Protein AF-A0A101WV48-F1 (afdb_monomer)

Mean predicted aligned error: 6.52 Å

Solvent-accessible surface area (backbone atoms only — not comparable to full-atom values): 10770 Å² total; per-residue (Å²): 134,86,84,76,84,89,72,92,79,89,69,58,51,34,39,57,79,66,52,80,94,57,78,57,46,50,100,77,61,41,46,44,81,44,60,45,31,93,54,74,46,81,46,78,43,82,42,53,50,34,76,74,78,48,79,57,83,64,46,57,14,28,28,34,42,32,38,36,42,15,69,78,25,74,70,66,47,56,35,46,70,49,8,87,48,72,33,84,78,27,27,12,43,53,28,36,40,42,48,71,60,77,85,56,96,89,59,52,70,52,75,49,76,49,76,42,67,93,75,38,32,40,34,36,37,40,32,33,72,75,78,72,46,44,28,34,39,77,45,74,35,75,98,71,59,78,69,79,76,96,76,90,81,88,85,88,87,84,85,52,46,37,62,96,81,58,68,62,93,81,85,87,80,94,128

Radius of gyration: 16.1 Å; Cα contacts (8 Å, |Δi|>4): 344; chains: 1; bounding box: 42×35×41 Å

Secondary structure (DSSP, 8-state):
------------EEEGGG-TTS--S-SS-B--EEE--SS-EEEEEE-TTBTTTB--TT--SSEEEEEEE-SSSSS-EEESSSBTTTBTT--SEEEESB----PPTT--EEEEEEEETTTTEEEEEEEETTT--EEEEEEE-TTT-PPPPSS---------PBSTT----------

Foldseek 3Di:
DDDDPPDDDDFQWDWQVLPPPAFRQDPFDFTHTGTADPDKDKDKDFALCQPPVDYDFLAAARMWIWTWHHNPNRDIDTPPAPAPRPPHRHHGDGNDFHFGDDDDPPWDWDKDWDADLVQQKIKIKIAGPVPRGITMDIDRCPPNDHRDDDDDDDDDDDDGAHPDPRGDPDDDDDD

Structure (mmCIF, N/CA/C/O backbone):
data_AF-A0A101WV48-F1
#
_entry.id   AF-A0A101WV48-F1
#
loop_
_atom_site.group_PDB
_atom_site.id
_atom_site.type_symbol
_atom_site.label_atom_id
_atom_site.label_alt_id
_atom_site.label_comp_id
_atom_site.label_asym_id
_atom_site.label_entity_id
_atom_site.label_seq_id
_atom_site.pdbx_PDB_ins_code
_atom_site.Cartn_x
_atom_site.Cartn_y
_atom_site.Cartn_z
_atom_site.occupancy
_atom_site.B_iso_or_equiv
_atom_site.auth_seq_id
_atom_site.auth_comp_id
_atom_site.auth_asym_id
_atom_site.auth_atom_id
_atom_site.pdbx_PDB_model_num
ATOM 1 N N . MET A 1 1 ? -20.867 -15.908 -13.343 1.00 31.88 1 MET A N 1
ATOM 2 C CA . MET A 1 1 ? -19.673 -15.896 -14.210 1.00 31.88 1 MET A CA 1
ATOM 3 C C . MET A 1 1 ? -18.530 -16.411 -13.349 1.00 31.88 1 MET A C 1
ATOM 5 O O . MET A 1 1 ? -18.096 -15.697 -12.460 1.00 31.88 1 MET A O 1
ATOM 9 N N . GLU A 1 2 ? -18.171 -17.689 -13.480 1.00 27.12 2 GLU A N 1
ATOM 10 C CA . GLU A 1 2 ? -17.088 -18.296 -12.693 1.00 27.12 2 GLU A CA 1
ATOM 11 C C . GLU A 1 2 ? -15.737 -17.850 -13.259 1.00 27.12 2 GLU A C 1
ATOM 13 O O . GLU A 1 2 ? -15.398 -18.171 -14.399 1.00 27.12 2 GLU A O 1
ATOM 18 N N . HIS A 1 3 ? -14.955 -17.121 -12.464 1.00 34.88 3 HIS A N 1
ATOM 19 C CA . HIS A 1 3 ? -13.549 -16.881 -12.766 1.00 34.88 3 HIS A CA 1
ATOM 20 C C . HIS A 1 3 ? -12.752 -18.141 -12.411 1.00 34.88 3 HIS A C 1
ATOM 22 O O . HIS A 1 3 ? -12.407 -18.382 -11.258 1.00 34.88 3 HIS A O 1
ATOM 28 N N . LYS A 1 4 ? -12.470 -18.973 -13.415 1.00 34.75 4 LYS A N 1
ATOM 29 C CA . LYS A 1 4 ? -11.502 -20.066 -13.288 1.00 34.75 4 LYS A CA 1
ATOM 30 C C . LYS A 1 4 ? -10.087 -19.485 -13.352 1.00 34.75 4 LYS A C 1
ATOM 32 O O . LYS A 1 4 ? -9.665 -18.993 -14.397 1.00 34.75 4 LYS A O 1
ATOM 37 N N . PHE A 1 5 ? -9.351 -19.551 -12.245 1.00 44.59 5 PHE A N 1
ATOM 38 C CA . PHE A 1 5 ? -7.925 -19.226 -12.201 1.00 44.59 5 PHE A CA 1
ATOM 39 C C . PHE A 1 5 ? -7.126 -20.362 -12.860 1.00 44.59 5 PHE A C 1
ATOM 41 O O . PHE A 1 5 ? -6.839 -21.384 -12.244 1.00 44.59 5 PHE A O 1
ATOM 48 N N . TYR A 1 6 ? -6.800 -20.211 -14.143 1.00 40.97 6 TYR A N 1
ATOM 49 C CA . TYR A 1 6 ? -6.101 -21.218 -14.948 1.00 40.97 6 TYR A CA 1
ATOM 50 C C . TYR A 1 6 ? -4.572 -21.089 -14.892 1.00 40.97 6 TYR A C 1
ATOM 52 O O . TYR A 1 6 ? -3.947 -21.104 -15.942 1.00 40.97 6 TYR A O 1
ATOM 60 N N . SER A 1 7 ? -3.926 -20.940 -13.731 1.00 51.31 7 SER A N 1
ATOM 61 C CA . SER A 1 7 ? -2.463 -21.140 -13.619 1.00 51.31 7 SER A CA 1
ATOM 62 C C . SER A 1 7 ? -1.997 -21.181 -12.161 1.00 51.31 7 SER A C 1
ATOM 64 O O . SER A 1 7 ? -2.307 -20.270 -11.399 1.00 51.31 7 SER A O 1
ATOM 66 N N . ASN A 1 8 ? -1.184 -22.174 -11.792 1.00 52.91 8 ASN A N 1
ATOM 67 C CA . ASN A 1 8 ? -0.392 -22.142 -10.562 1.00 52.91 8 ASN A CA 1
ATOM 68 C C . ASN A 1 8 ? 1.007 -21.608 -10.924 1.00 52.91 8 ASN A C 1
ATOM 70 O O . ASN A 1 8 ? 1.789 -22.322 -11.550 1.00 52.91 8 ASN A O 1
ATOM 74 N N . TYR A 1 9 ? 1.290 -20.337 -10.625 1.00 59.62 9 TYR A N 1
ATOM 75 C CA . TYR A 1 9 ? 2.597 -19.722 -10.875 1.00 59.62 9 TYR A CA 1
ATOM 76 C C . TYR A 1 9 ? 3.402 -19.686 -9.577 1.00 59.62 9 TYR A C 1
ATOM 78 O O . TYR A 1 9 ? 3.045 -18.981 -8.637 1.00 59.62 9 TYR A O 1
ATOM 86 N N . THR A 1 10 ? 4.524 -20.405 -9.530 1.00 71.19 10 THR A N 1
ATOM 87 C CA . THR A 1 10 ? 5.522 -20.206 -8.475 1.00 71.19 10 THR A CA 1
ATOM 88 C C . THR A 1 10 ? 6.410 -19.029 -8.862 1.00 71.19 10 THR A C 1
ATOM 90 O O . THR A 1 10 ? 7.145 -19.094 -9.846 1.00 71.19 10 THR A O 1
ATOM 93 N N . ILE A 1 11 ? 6.350 -17.949 -8.086 1.00 81.38 11 ILE A N 1
ATOM 94 C CA . ILE A 1 11 ? 7.232 -16.791 -8.241 1.00 81.38 11 ILE A CA 1
ATOM 95 C C . ILE A 1 11 ? 8.228 -16.820 -7.086 1.00 81.38 11 ILE A C 1
ATOM 97 O O . ILE A 1 11 ? 7.834 -16.844 -5.922 1.00 81.38 11 ILE A O 1
ATOM 101 N N . ASN A 1 12 ? 9.523 -16.822 -7.405 1.00 87.06 12 ASN A N 1
ATOM 102 C CA . ASN A 1 12 ? 10.562 -16.662 -6.389 1.00 87.06 12 ASN A CA 1
ATOM 103 C C . ASN A 1 12 ? 10.343 -15.344 -5.651 1.00 87.06 12 ASN A C 1
ATOM 105 O O . ASN A 1 12 ? 10.121 -14.322 -6.293 1.00 87.06 12 ASN A O 1
ATOM 109 N N . TYR A 1 13 ? 10.458 -15.346 -4.333 1.00 87.81 13 TYR A N 1
ATOM 110 C CA . TYR A 1 13 ? 10.305 -14.149 -3.522 1.00 87.81 13 TYR A CA 1
ATOM 111 C C . TYR A 1 13 ? 11.377 -14.100 -2.440 1.00 87.81 13 TYR A C 1
ATOM 113 O O . TYR A 1 13 ? 11.994 -15.110 -2.100 1.00 87.81 13 TYR A O 1
ATOM 121 N N . ILE A 1 14 ? 11.559 -12.908 -1.890 1.00 89.38 14 ILE A N 1
ATOM 122 C CA . ILE A 1 14 ? 12.194 -12.702 -0.593 1.00 89.38 14 ILE A CA 1
ATOM 123 C C . ILE A 1 14 ? 11.164 -12.056 0.324 1.00 89.38 14 ILE A C 1
ATOM 125 O O . ILE A 1 14 ? 10.253 -11.392 -0.160 1.00 89.38 14 ILE A O 1
ATOM 129 N N . SER A 1 15 ? 11.274 -12.262 1.624 1.00 88.44 15 SER A N 1
ATOM 130 C CA . SER A 1 15 ? 10.443 -11.574 2.606 1.00 88.44 15 SER A CA 1
ATOM 131 C C . SER A 1 15 ? 11.240 -10.459 3.291 1.00 88.44 15 SER A C 1
ATOM 133 O O . SER A 1 15 ? 12.477 -10.483 3.257 1.00 88.44 15 SER A O 1
ATOM 135 N N . THR A 1 16 ? 10.580 -9.471 3.894 1.00 86.38 16 THR A N 1
ATOM 136 C CA . THR A 1 16 ? 11.288 -8.403 4.621 1.00 86.38 16 THR A CA 1
ATOM 137 C C . THR A 1 16 ? 12.103 -8.968 5.788 1.00 86.38 16 THR A C 1
ATOM 139 O O . THR A 1 16 ? 13.218 -8.508 6.015 1.00 86.38 16 THR A O 1
ATOM 142 N N . SER A 1 17 ? 11.678 -10.068 6.426 1.00 80.88 17 SER A N 1
ATOM 143 C CA . SER A 1 17 ? 12.489 -10.797 7.423 1.00 80.88 17 SER A CA 1
ATOM 144 C C . SER A 1 17 ? 13.802 -11.377 6.867 1.00 80.88 17 SER A C 1
ATOM 146 O O . SER A 1 17 ? 14.759 -11.615 7.607 1.00 80.88 17 SER A O 1
ATOM 148 N N . GLY A 1 18 ? 13.873 -11.595 5.551 1.00 76.75 18 GLY A N 1
ATOM 149 C CA . GLY A 1 18 ? 15.058 -12.066 4.838 1.00 76.75 18 GLY A CA 1
ATOM 150 C C . GLY A 1 18 ? 16.069 -10.970 4.483 1.00 76.75 18 GLY A C 1
ATOM 151 O O . GLY A 1 18 ? 17.149 -11.305 3.984 1.00 76.75 18 GLY A O 1
ATOM 152 N N . TRP A 1 19 ? 15.762 -9.689 4.728 1.00 78.25 19 TRP A N 1
ATOM 153 C CA . TRP A 1 19 ? 16.675 -8.558 4.517 1.00 78.25 19 TRP A CA 1
ATOM 154 C C . TRP A 1 19 ? 17.818 -8.585 5.542 1.00 78.25 19 TRP A C 1
ATOM 156 O O . TRP A 1 19 ? 17.815 -7.904 6.565 1.00 78.25 19 TRP A O 1
ATOM 166 N N . LYS A 1 20 ? 18.827 -9.424 5.300 1.00 54.34 20 LYS A N 1
ATOM 167 C CA . LYS A 1 20 ? 19.994 -9.535 6.183 1.00 54.34 20 LYS A CA 1
ATOM 168 C C . LYS A 1 20 ? 20.864 -8.275 6.101 1.00 54.34 20 LYS A C 1
ATOM 170 O O . LYS A 1 20 ? 21.447 -8.001 5.058 1.00 54.34 20 LYS A O 1
ATOM 175 N N . GLY A 1 21 ? 21.039 -7.585 7.232 1.00 54.38 21 GLY A N 1
ATOM 176 C CA . GLY A 1 21 ? 22.040 -6.520 7.397 1.00 54.38 21 GLY A CA 1
ATOM 177 C C . GLY A 1 21 ? 21.638 -5.135 6.876 1.00 54.38 21 GLY A C 1
ATOM 178 O O . GLY A 1 21 ? 22.498 -4.263 6.783 1.00 54.38 21 GLY A O 1
ATOM 179 N N . THR A 1 22 ? 20.361 -4.923 6.555 1.00 64.12 22 THR A N 1
ATOM 180 C CA . THR A 1 22 ? 19.794 -3.624 6.154 1.00 64.12 22 THR A CA 1
ATOM 181 C C . THR A 1 22 ? 18.631 -3.247 7.072 1.00 64.12 22 THR A C 1
ATOM 183 O O . THR A 1 22 ? 18.009 -4.125 7.665 1.00 64.12 22 THR A O 1
ATOM 186 N N . ASN A 1 23 ? 18.322 -1.953 7.188 1.00 67.94 23 ASN A N 1
ATOM 187 C CA . ASN A 1 23 ? 17.121 -1.504 7.898 1.00 67.94 23 ASN A CA 1
ATOM 188 C C . ASN A 1 23 ? 15.862 -1.922 7.119 1.00 67.94 23 ASN A C 1
ATOM 190 O O . ASN A 1 23 ? 15.867 -1.891 5.885 1.00 67.94 23 ASN A O 1
ATOM 194 N N . TYR A 1 24 ? 14.805 -2.303 7.840 1.00 80.25 24 TYR A N 1
ATOM 195 C CA . TYR A 1 24 ? 13.462 -2.494 7.284 1.00 80.25 24 TYR A CA 1
ATOM 196 C C . TYR A 1 24 ? 12.961 -1.194 6.634 1.00 80.25 24 TYR A C 1
ATOM 198 O O . TYR A 1 24 ? 13.368 -0.112 7.077 1.00 80.25 24 TYR A O 1
ATOM 206 N N . PRO A 1 25 ? 12.112 -1.262 5.589 1.00 89.06 25 PRO A N 1
ATOM 207 C CA . PRO A 1 25 ? 11.602 -0.051 4.961 1.00 89.06 25 PRO A CA 1
ATOM 208 C C . PRO A 1 25 ? 10.755 0.769 5.939 1.00 89.06 25 PRO A C 1
ATOM 210 O O . PRO A 1 25 ? 10.931 1.984 5.979 1.00 89.06 25 PRO A O 1
ATOM 213 N N . SER A 1 26 ? 9.961 0.114 6.794 1.00 91.62 26 SER A N 1
ATOM 214 C CA . SER A 1 26 ? 9.136 0.757 7.822 1.00 91.62 26 SER A CA 1
ATOM 215 C C . SER A 1 26 ? 9.548 0.352 9.251 1.00 91.62 26 SER A C 1
ATOM 217 O O . SER A 1 26 ? 9.970 -0.786 9.472 1.00 91.62 26 SER A O 1
ATOM 219 N N . PRO A 1 27 ? 9.392 1.228 10.269 1.00 89.62 27 PRO A N 1
ATOM 220 C CA . PRO A 1 27 ? 9.488 0.823 11.677 1.00 89.62 27 PRO A CA 1
ATOM 221 C C . PRO A 1 27 ? 8.297 -0.027 12.142 1.00 89.62 27 PRO A C 1
ATOM 223 O O . PRO A 1 27 ? 8.368 -0.659 13.195 1.00 89.62 27 PRO A O 1
ATOM 226 N N . VAL A 1 28 ? 7.198 -0.002 11.387 1.00 89.38 28 VAL A N 1
ATOM 227 C CA . VAL A 1 28 ? 5.974 -0.758 11.647 1.00 89.38 28 VAL A CA 1
ATOM 228 C C . VAL A 1 28 ? 5.600 -1.494 10.372 1.00 89.38 28 VAL A C 1
ATOM 230 O O . VAL A 1 28 ? 5.091 -0.907 9.410 1.00 89.38 28 VAL A O 1
ATOM 233 N N . GLU A 1 29 ? 5.909 -2.780 10.371 1.00 87.12 29 GLU A N 1
ATOM 234 C CA . GLU A 1 29 ? 5.533 -3.722 9.331 1.00 87.12 29 GLU A CA 1
ATOM 235 C C . GLU A 1 29 ? 5.530 -5.152 9.884 1.00 87.12 29 GLU A C 1
ATOM 237 O O . GLU A 1 29 ? 6.264 -5.497 10.817 1.00 87.12 29 GLU A O 1
ATOM 242 N N . GLY A 1 30 ? 4.722 -6.015 9.271 1.00 83.06 30 GLY A N 1
ATOM 243 C CA . GLY A 1 30 ? 4.906 -7.463 9.362 1.00 83.06 30 GLY A CA 1
ATOM 244 C C . GLY A 1 30 ? 5.976 -8.005 8.410 1.00 83.06 30 GLY A C 1
ATOM 245 O O . GLY A 1 30 ? 6.624 -7.264 7.676 1.00 83.06 30 GLY A O 1
ATOM 246 N N . ASP A 1 31 ? 6.122 -9.329 8.381 1.00 85.75 31 ASP A N 1
ATOM 247 C CA . ASP A 1 31 ? 6.940 -10.001 7.369 1.00 85.75 31 ASP A CA 1
ATOM 248 C C . ASP A 1 31 ? 6.238 -9.979 6.002 1.00 85.75 31 ASP A C 1
ATOM 250 O O . ASP A 1 31 ? 5.286 -10.729 5.762 1.00 85.75 31 ASP A O 1
ATOM 254 N N . VAL A 1 32 ? 6.672 -9.086 5.111 1.00 88.38 32 VAL A N 1
ATOM 255 C CA . VAL A 1 32 ? 6.028 -8.858 3.812 1.00 88.38 32 VAL A CA 1
ATOM 256 C C . VAL A 1 32 ? 6.767 -9.595 2.705 1.00 88.38 32 VAL A C 1
ATOM 258 O O . VAL A 1 32 ? 7.981 -9.479 2.550 1.00 88.38 32 VAL A O 1
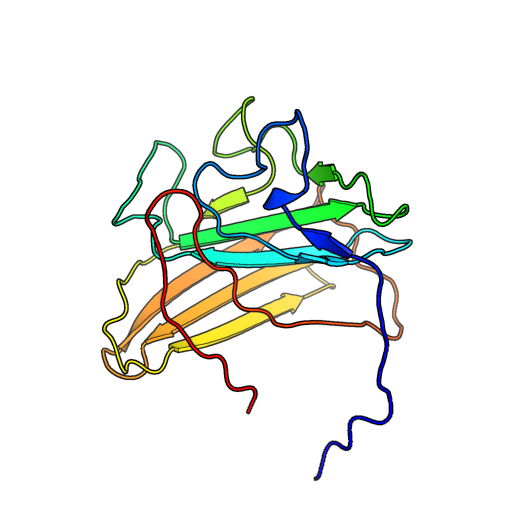ATOM 261 N N . ILE A 1 33 ? 6.018 -10.332 1.885 1.00 89.38 33 ILE A N 1
ATOM 262 C CA . ILE A 1 33 ? 6.543 -11.045 0.719 1.00 89.38 33 ILE A CA 1
ATOM 263 C C . ILE A 1 33 ? 6.773 -10.069 -0.441 1.00 89.38 33 ILE A C 1
ATOM 265 O O . ILE A 1 33 ? 5.867 -9.361 -0.873 1.00 89.38 33 ILE A O 1
ATOM 269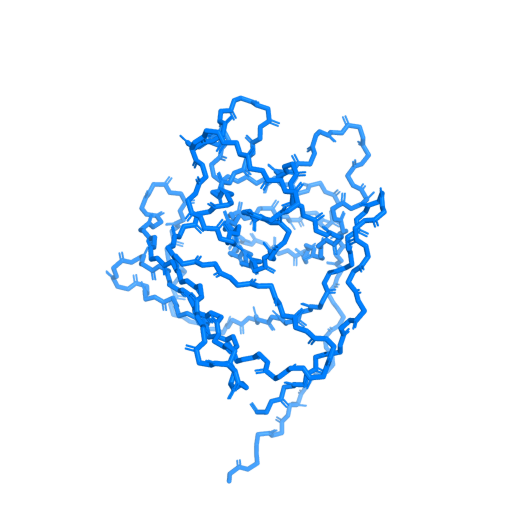 N N . LEU A 1 34 ? 7.982 -10.092 -1.000 1.00 91.12 34 LEU A N 1
ATOM 270 C CA . LEU A 1 34 ? 8.434 -9.275 -2.122 1.00 91.12 34 LEU A CA 1
ATOM 271 C C . LEU A 1 34 ? 8.792 -10.185 -3.315 1.00 91.12 34 LEU A C 1
ATOM 273 O O . LEU A 1 34 ? 9.900 -10.738 -3.369 1.00 91.12 34 LEU A O 1
ATOM 277 N N . PRO A 1 35 ? 7.875 -10.366 -4.284 1.00 91.38 35 PRO A N 1
ATOM 278 C CA . PRO A 1 35 ? 8.094 -11.241 -5.431 1.00 91.38 35 PRO A CA 1
ATOM 279 C C . PRO A 1 35 ? 9.229 -10.756 -6.336 1.00 91.38 35 PRO A C 1
ATOM 281 O O . PRO A 1 35 ? 9.482 -9.562 -6.483 1.00 91.38 35 PRO A O 1
ATOM 284 N N . ARG A 1 36 ? 9.901 -11.686 -7.011 1.00 92.00 36 ARG A N 1
ATOM 285 C CA . ARG A 1 36 ? 10.815 -11.366 -8.106 1.00 92.00 36 ARG A CA 1
ATOM 286 C C . ARG A 1 36 ? 10.016 -10.784 -9.270 1.00 92.00 36 ARG A C 1
ATOM 288 O O . ARG A 1 36 ? 9.098 -11.427 -9.771 1.00 92.00 36 ARG A O 1
ATOM 295 N N . SER A 1 37 ? 10.440 -9.625 -9.761 1.00 91.62 37 SER A N 1
ATOM 296 C CA . SER A 1 37 ? 9.852 -8.966 -10.929 1.00 91.62 37 SER A CA 1
ATOM 297 C C . SER A 1 37 ? 10.932 -8.264 -11.746 1.00 91.62 37 SER A C 1
ATOM 299 O O . SER A 1 37 ? 11.822 -7.631 -11.184 1.00 91.62 37 SER A O 1
ATOM 301 N N . SER A 1 38 ? 10.852 -8.346 -13.077 1.00 90.06 38 SER A N 1
ATOM 302 C CA . SER A 1 38 ? 11.730 -7.597 -13.990 1.00 90.06 38 SER A CA 1
ATOM 303 C C . SER A 1 38 ? 11.423 -6.097 -14.038 1.00 90.06 38 SER A C 1
ATOM 305 O O . SER A 1 38 ? 12.222 -5.331 -14.569 1.00 90.06 38 SER A O 1
ATOM 307 N N . SER A 1 39 ? 10.276 -5.685 -13.502 1.00 91.69 39 SER A N 1
ATOM 308 C CA . SER A 1 39 ? 9.806 -4.300 -13.460 1.00 91.69 39 SER A CA 1
ATOM 309 C C . SER A 1 39 ? 9.501 -3.888 -12.025 1.00 91.69 39 SER A C 1
ATOM 311 O O . SER A 1 39 ? 9.277 -4.742 -11.161 1.00 91.69 39 SER A O 1
ATOM 313 N N . THR A 1 40 ? 9.479 -2.583 -11.767 1.00 94.56 40 THR A N 1
ATOM 314 C CA . THR A 1 40 ? 9.041 -2.062 -10.472 1.00 94.56 40 THR A CA 1
ATOM 315 C C . THR A 1 40 ? 7.563 -2.361 -10.245 1.00 94.56 40 THR A C 1
ATOM 317 O O . THR A 1 40 ? 6.785 -2.456 -11.194 1.00 94.56 40 THR A O 1
ATOM 320 N N . TYR A 1 41 ? 7.175 -2.544 -8.987 1.00 95.50 41 TYR A N 1
ATOM 321 C CA . TYR A 1 41 ? 5.794 -2.831 -8.607 1.00 95.50 41 TYR A CA 1
ATOM 322 C C . TYR A 1 41 ? 5.436 -2.150 -7.288 1.00 95.50 41 TYR A C 1
ATOM 324 O O . TYR A 1 41 ? 6.309 -1.732 -6.529 1.00 95.50 41 TYR A O 1
ATOM 332 N N . ILE A 1 42 ? 4.137 -2.020 -7.036 1.00 97.12 42 ILE A N 1
ATOM 333 C CA . ILE A 1 42 ? 3.593 -1.386 -5.836 1.00 97.12 42 ILE A CA 1
ATOM 334 C C . ILE A 1 42 ? 3.285 -2.477 -4.808 1.00 97.12 42 ILE A C 1
ATOM 336 O O . ILE A 1 42 ? 2.641 -3.474 -5.137 1.00 97.12 42 ILE A O 1
ATOM 340 N N . VAL A 1 43 ? 3.702 -2.265 -3.564 1.00 96.62 43 VAL A N 1
ATOM 341 C CA . VAL A 1 43 ? 3.245 -3.019 -2.394 1.00 96.62 43 VAL A CA 1
ATOM 342 C C . VAL A 1 43 ? 2.442 -2.076 -1.511 1.00 96.62 43 VAL A C 1
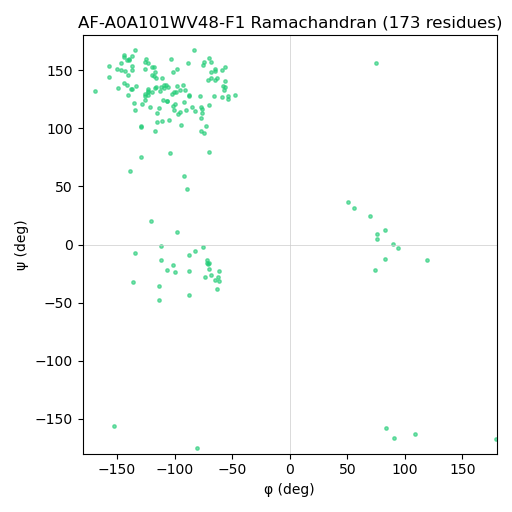ATOM 344 O O . VAL A 1 43 ? 2.870 -0.955 -1.241 1.00 96.62 43 VAL A O 1
ATOM 347 N N . VAL A 1 44 ? 1.266 -2.531 -1.089 1.00 97.12 44 VAL A N 1
ATOM 348 C CA . VAL A 1 44 ? 0.385 -1.804 -0.174 1.00 97.12 44 VAL A CA 1
ATOM 349 C C . VAL A 1 44 ? 0.130 -2.691 1.027 1.00 97.12 44 VAL A C 1
ATOM 351 O O . VAL A 1 44 ? -0.269 -3.844 0.869 1.00 97.12 44 VAL A O 1
ATOM 354 N N . GLN A 1 45 ? 0.341 -2.143 2.214 1.00 95.31 45 GLN A N 1
ATOM 355 C CA . GLN A 1 45 ? 0.075 -2.815 3.474 1.00 95.31 45 GLN A CA 1
ATOM 356 C C . GLN A 1 45 ? -0.833 -1.925 4.314 1.00 95.31 45 GLN A C 1
ATOM 358 O O . GLN A 1 45 ? -0.550 -0.746 4.510 1.00 95.31 45 GLN A O 1
ATOM 363 N N . TRP A 1 46 ? -1.917 -2.504 4.816 1.00 95.31 46 TRP A N 1
ATOM 364 C CA . TRP A 1 46 ? -2.627 -1.945 5.956 1.00 95.31 46 TRP A CA 1
ATOM 365 C C . TRP A 1 46 ? -2.055 -2.583 7.218 1.00 95.31 46 TRP A C 1
ATOM 367 O O . TRP A 1 46 ? -2.053 -3.809 7.334 1.00 95.31 46 TRP A O 1
ATOM 377 N N . ASP A 1 47 ? -1.554 -1.760 8.131 1.00 93.12 47 ASP A N 1
ATOM 378 C CA . ASP A 1 47 ? -1.003 -2.191 9.410 1.00 93.12 47 ASP A CA 1
ATOM 379 C C . ASP A 1 47 ? -1.640 -1.362 10.539 1.00 93.12 47 ASP A C 1
ATOM 381 O O . ASP A 1 47 ? -1.266 -0.205 10.747 1.00 93.12 47 ASP A O 1
ATOM 385 N N . PRO A 1 48 ? -2.625 -1.910 11.274 1.00 92.19 48 PRO A N 1
ATOM 386 C CA . PRO A 1 48 ? -3.315 -1.189 12.331 1.00 92.19 48 PRO A CA 1
ATOM 387 C C . PRO A 1 48 ? -2.483 -1.035 13.602 1.00 92.19 48 PRO A C 1
ATOM 389 O O . PRO A 1 48 ? -2.960 -0.418 14.552 1.00 92.19 48 PRO A O 1
ATOM 392 N N . TYR A 1 49 ? -1.262 -1.580 13.657 1.00 90.94 49 TYR A N 1
ATOM 393 C CA . TYR A 1 49 ? -0.341 -1.259 14.740 1.00 90.94 49 TYR A CA 1
ATOM 394 C C . TYR A 1 49 ? 0.069 0.217 14.689 1.00 90.94 49 TYR A C 1
ATOM 396 O O . TYR A 1 49 ? 0.261 0.844 15.736 1.00 90.94 49 TYR A O 1
ATOM 404 N N . TRP A 1 50 ? 0.106 0.807 13.491 1.00 93.00 50 TRP A N 1
ATOM 405 C CA . TRP A 1 50 ? 0.142 2.255 13.351 1.00 93.00 50 TRP A CA 1
ATOM 406 C C . TRP A 1 50 ? -1.043 2.907 14.071 1.00 93.00 50 TRP A C 1
ATOM 408 O O . TRP A 1 50 ? -2.179 2.433 14.008 1.00 93.00 50 TRP A O 1
ATOM 418 N N . GLN A 1 51 ? -0.776 4.041 14.719 1.00 94.12 51 GLN A N 1
ATOM 419 C CA . GLN A 1 51 ? -1.719 4.851 15.506 1.00 94.12 51 GLN A CA 1
ATOM 420 C C . GLN A 1 51 ? -2.111 4.276 16.877 1.00 94.12 51 GLN A C 1
ATOM 422 O O . GLN A 1 51 ? -2.504 5.053 17.745 1.00 94.12 51 GLN A O 1
ATOM 427 N N . PHE A 1 52 ? -1.971 2.966 17.110 1.00 91.44 52 PHE A N 1
ATOM 428 C CA . PHE A 1 52 ? -2.333 2.339 18.392 1.00 91.44 52 PHE A CA 1
ATOM 429 C C . PHE A 1 52 ? -1.135 1.792 19.168 1.00 91.44 52 PHE A C 1
ATOM 431 O O . PHE A 1 52 ? -1.009 2.038 20.365 1.00 91.44 52 PHE A O 1
ATOM 438 N N . GLY A 1 53 ? -0.260 1.041 18.500 1.00 88.69 53 GLY A N 1
ATOM 439 C CA . GLY A 1 53 ? 0.931 0.444 19.102 1.00 88.69 53 GLY A CA 1
ATOM 440 C C . GLY A 1 53 ? 2.216 1.222 18.829 1.00 88.69 53 GLY A C 1
ATOM 441 O O . GLY A 1 53 ? 3.168 1.138 19.604 1.00 88.69 53 GLY A O 1
ATOM 442 N N . TYR A 1 54 ? 2.243 2.007 17.750 1.00 90.44 54 TYR A N 1
ATOM 443 C CA . TYR A 1 54 ? 3.343 2.911 17.442 1.00 90.44 54 TYR A CA 1
ATOM 444 C C . TYR A 1 54 ? 2.848 4.144 16.684 1.00 90.44 54 TYR A C 1
ATOM 446 O O . TYR A 1 54 ? 2.091 4.044 15.716 1.00 90.44 54 TYR A O 1
ATOM 454 N N . THR A 1 55 ? 3.327 5.309 17.115 1.00 91.25 55 THR A N 1
ATOM 455 C CA . THR A 1 55 ? 3.037 6.604 16.498 1.00 91.25 55 THR A CA 1
ATOM 456 C C . THR A 1 55 ? 4.303 7.441 16.517 1.00 91.25 55 THR A C 1
ATOM 458 O O . THR A 1 55 ? 5.015 7.491 17.520 1.00 91.25 55 THR A O 1
ATOM 461 N N . THR A 1 56 ? 4.577 8.123 15.412 1.00 94.69 56 THR A N 1
ATOM 462 C CA . THR A 1 56 ? 5.687 9.070 15.305 1.00 94.69 56 THR A CA 1
ATOM 463 C C . THR A 1 56 ? 5.298 10.254 14.424 1.00 94.69 56 THR A C 1
ATOM 465 O O . THR A 1 56 ? 4.319 10.198 13.672 1.00 94.69 56 THR A O 1
ATOM 468 N N . SER A 1 57 ? 6.054 11.345 14.519 1.00 95.75 57 SER A N 1
ATOM 469 C CA . SER A 1 57 ? 5.860 12.529 13.681 1.00 95.75 57 SER A CA 1
ATOM 470 C C . SER A 1 57 ? 5.936 12.168 12.196 1.00 95.75 57 SER A C 1
ATOM 472 O O . SER A 1 57 ? 6.828 11.434 11.783 1.00 95.75 57 SER A O 1
ATOM 474 N N . GLY A 1 58 ? 5.009 12.704 11.397 1.00 94.56 58 GLY A N 1
ATOM 475 C CA . GLY A 1 58 ? 4.917 12.416 9.960 1.00 94.56 58 GLY A CA 1
ATOM 476 C C . GLY A 1 58 ? 4.036 11.214 9.603 1.00 94.56 58 GLY A C 1
ATOM 477 O O . GLY A 1 58 ? 3.871 10.917 8.423 1.00 94.56 58 GLY A O 1
ATOM 478 N N . THR A 1 59 ? 3.431 10.551 10.593 1.00 96.25 59 THR A N 1
ATOM 479 C CA . THR A 1 59 ? 2.437 9.484 10.380 1.00 96.25 59 THR A CA 1
ATOM 480 C C . THR A 1 59 ? 1.049 9.968 10.771 1.00 96.25 59 THR A C 1
ATOM 482 O O . THR A 1 59 ? 0.888 10.654 11.778 1.00 96.25 59 THR A O 1
ATOM 485 N N . THR A 1 60 ? 0.048 9.652 9.954 1.00 96.56 60 THR A N 1
ATOM 486 C CA . THR A 1 60 ? -1.333 10.143 10.112 1.00 96.56 60 THR A CA 1
ATOM 487 C C . THR A 1 60 ? -2.392 9.055 9.942 1.00 96.56 60 THR A C 1
ATOM 489 O O . THR A 1 60 ? -3.573 9.310 10.175 1.00 96.56 60 THR A O 1
ATOM 492 N N . GLY A 1 61 ? -1.998 7.850 9.531 1.00 97.12 61 GLY A N 1
ATOM 493 C CA . GLY A 1 61 ? -2.899 6.731 9.293 1.00 97.12 61 GLY A CA 1
ATOM 494 C C . GLY A 1 61 ? -2.205 5.386 9.478 1.00 97.12 61 GLY A C 1
ATOM 495 O O . GLY A 1 61 ? -1.222 5.280 10.209 1.00 97.12 61 GLY A O 1
ATOM 496 N N . GLN A 1 62 ? -2.760 4.358 8.837 1.00 97.12 62 GLN A N 1
ATOM 497 C CA . GLN A 1 62 ? -2.413 2.947 9.053 1.00 97.12 62 GLN A CA 1
ATOM 498 C C . GLN A 1 62 ? -1.897 2.242 7.793 1.00 97.12 62 GLN A C 1
ATOM 500 O O . GLN A 1 62 ? -1.983 1.021 7.684 1.00 97.12 62 GLN A O 1
ATOM 505 N N . TRP A 1 63 ? -1.422 3.000 6.805 1.00 98.00 63 TRP A N 1
ATOM 506 C CA . TRP A 1 63 ? -1.038 2.454 5.505 1.00 98.00 63 TRP A CA 1
ATOM 507 C C . TRP A 1 63 ? 0.439 2.643 5.217 1.00 98.00 63 TRP A C 1
ATOM 509 O O . TRP A 1 63 ? 0.955 3.747 5.362 1.00 98.00 63 TRP A O 1
ATOM 519 N N . ASN A 1 64 ? 1.073 1.586 4.721 1.00 97.31 64 ASN A N 1
ATOM 520 C CA . ASN A 1 64 ? 2.380 1.653 4.088 1.00 97.31 64 ASN A CA 1
ATOM 521 C C . ASN A 1 64 ? 2.219 1.449 2.575 1.00 97.31 64 ASN A C 1
ATOM 523 O O . ASN A 1 64 ? 1.472 0.573 2.123 1.00 97.31 64 ASN A O 1
ATOM 527 N N . VAL A 1 65 ? 2.926 2.256 1.788 1.00 98.06 65 VAL A N 1
ATOM 528 C CA . VAL A 1 65 ? 3.013 2.142 0.330 1.00 98.06 65 VAL A CA 1
ATOM 529 C C . VAL A 1 65 ? 4.477 2.138 -0.076 1.00 98.06 65 VAL A C 1
ATOM 531 O O . VAL A 1 65 ? 5.206 3.107 0.148 1.00 98.06 65 VAL A O 1
ATOM 534 N N . TRP A 1 66 ? 4.891 1.061 -0.738 1.00 97.25 66 TRP A N 1
ATOM 535 C CA . TRP A 1 66 ? 6.267 0.853 -1.175 1.00 97.25 66 TRP A CA 1
ATOM 536 C C . TRP A 1 66 ? 6.329 0.640 -2.679 1.00 97.25 66 TRP A C 1
ATOM 538 O O . TRP A 1 66 ? 5.598 -0.182 -3.235 1.00 97.25 66 TRP A O 1
ATOM 548 N N . ILE A 1 67 ? 7.245 1.345 -3.341 1.00 97.31 67 ILE A N 1
ATOM 549 C CA . ILE A 1 67 ? 7.611 1.051 -4.724 1.00 97.31 67 ILE A CA 1
ATOM 550 C C . ILE A 1 67 ? 8.841 0.158 -4.700 1.00 97.31 67 ILE A C 1
ATOM 552 O O . ILE A 1 67 ? 9.910 0.571 -4.257 1.00 97.31 67 ILE A O 1
ATOM 556 N N . VAL A 1 68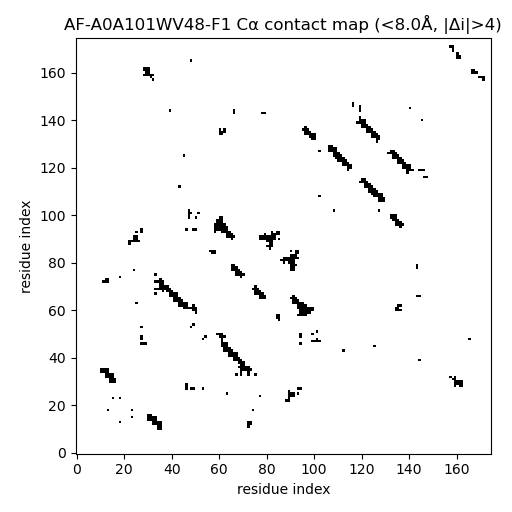 ? 8.683 -1.081 -5.154 1.00 95.69 68 VAL A N 1
ATOM 557 C CA . VAL A 1 68 ? 9.687 -2.130 -4.988 1.00 95.69 68 VAL A CA 1
ATOM 558 C C . VAL A 1 68 ? 10.342 -2.468 -6.317 1.00 95.69 68 VAL A C 1
ATOM 560 O O . VAL A 1 68 ? 9.673 -2.675 -7.329 1.00 95.69 68 VAL A O 1
ATOM 563 N N . THR A 1 69 ? 11.668 -2.579 -6.300 1.00 94.81 69 THR A N 1
ATOM 564 C CA . THR A 1 69 ? 12.471 -3.109 -7.407 1.00 94.81 69 THR A CA 1
ATOM 56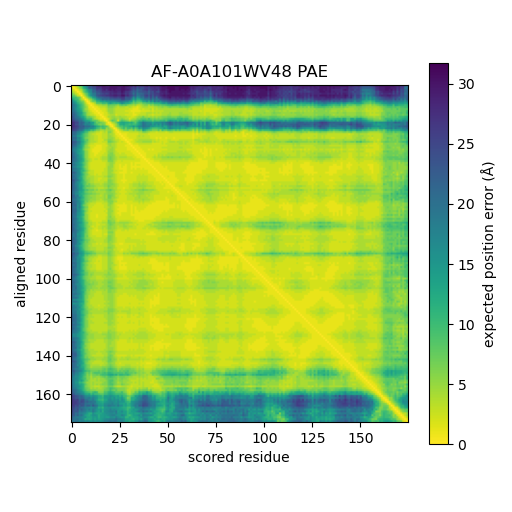5 C C . THR A 1 69 ? 13.139 -4.401 -6.953 1.00 94.81 69 THR A C 1
ATOM 567 O O . THR A 1 69 ? 14.002 -4.357 -6.084 1.00 94.81 69 THR A O 1
ATOM 570 N N . ASN A 1 70 ? 12.770 -5.555 -7.524 1.00 93.25 70 ASN A N 1
ATOM 571 C CA . ASN A 1 70 ? 13.336 -6.856 -7.131 1.00 93.25 70 ASN A CA 1
ATOM 572 C C . ASN A 1 70 ? 13.639 -7.788 -8.326 1.00 93.25 70 ASN A C 1
ATOM 574 O O . ASN A 1 70 ? 13.077 -8.883 -8.432 1.00 93.25 70 ASN A O 1
ATOM 578 N N . PRO A 1 71 ? 14.553 -7.406 -9.236 1.00 92.38 71 PRO A N 1
ATOM 579 C CA . PRO A 1 71 ? 14.858 -8.201 -10.425 1.00 92.38 71 PRO A CA 1
ATOM 580 C C . PRO A 1 71 ? 15.569 -9.515 -10.107 1.00 92.38 71 PRO A C 1
ATOM 582 O O . PRO A 1 71 ? 15.455 -10.470 -10.870 1.00 92.38 71 PRO A O 1
ATOM 585 N N . SER A 1 72 ? 16.302 -9.592 -8.991 1.00 88.75 72 SER A N 1
ATOM 586 C CA . SER A 1 72 ? 17.044 -10.793 -8.593 1.00 88.75 72 SER A CA 1
ATOM 587 C C . SER A 1 72 ? 16.203 -11.777 -7.776 1.00 88.75 72 SER A C 1
ATOM 589 O O . SER A 1 72 ? 16.513 -12.970 -7.776 1.00 88.75 72 SER A O 1
ATOM 591 N N . GLY A 1 73 ? 15.135 -11.310 -7.123 1.00 87.56 73 GLY A N 1
ATOM 592 C CA . GLY A 1 73 ? 14.381 -12.082 -6.135 1.00 87.56 73 GLY A CA 1
ATOM 593 C C . GLY A 1 73 ? 15.089 -12.205 -4.782 1.00 87.56 73 GLY A C 1
ATOM 594 O O . GLY A 1 73 ? 14.670 -13.019 -3.970 1.00 87.56 73 GLY A O 1
ATOM 595 N N . LYS A 1 74 ? 16.189 -11.470 -4.560 1.00 87.00 74 LYS A N 1
ATOM 596 C CA . LYS A 1 74 ? 17.057 -11.616 -3.375 1.00 87.00 74 LYS A CA 1
ATOM 597 C C . LYS A 1 74 ? 17.488 -10.296 -2.743 1.00 87.00 74 LYS A C 1
ATOM 599 O O . LYS A 1 74 ? 17.682 -10.254 -1.541 1.00 87.00 74 LYS A O 1
ATOM 604 N N . ASN A 1 75 ? 17.657 -9.244 -3.541 1.00 87.69 75 ASN A N 1
ATOM 605 C CA . ASN A 1 75 ? 18.133 -7.938 -3.075 1.00 87.69 75 ASN A CA 1
ATOM 606 C C . ASN A 1 75 ? 17.175 -6.852 -3.578 1.00 87.69 75 ASN A C 1
ATOM 608 O O . ASN A 1 75 ? 17.469 -6.208 -4.589 1.00 87.69 75 ASN A O 1
ATOM 612 N N . PRO A 1 76 ? 15.990 -6.728 -2.971 1.00 91.75 76 PRO A N 1
ATOM 613 C CA . PRO A 1 76 ? 15.030 -5.712 -3.352 1.00 91.75 76 PRO A CA 1
ATOM 614 C C . PRO A 1 76 ? 15.474 -4.336 -2.845 1.00 91.75 76 PRO A C 1
ATOM 616 O O . PRO A 1 76 ? 16.219 -4.223 -1.874 1.00 91.75 76 PRO A O 1
ATOM 619 N N . SER A 1 77 ? 14.977 -3.286 -3.486 1.00 92.56 77 SER A N 1
ATOM 620 C CA . SER A 1 77 ? 15.039 -1.918 -2.976 1.00 92.56 77 SER A CA 1
ATOM 621 C C . SER A 1 77 ? 13.642 -1.309 -2.926 1.00 92.56 77 SER A C 1
ATOM 623 O O . SER A 1 77 ? 12.773 -1.677 -3.722 1.00 92.56 77 SER A O 1
ATOM 625 N N . VAL A 1 78 ? 13.439 -0.385 -1.986 1.00 94.88 78 VAL A N 1
ATOM 626 C CA . VAL A 1 78 ? 12.185 0.351 -1.785 1.00 94.88 78 VAL A CA 1
ATOM 627 C C . VAL A 1 78 ? 12.428 1.833 -2.034 1.00 94.88 78 VAL A C 1
ATOM 629 O O . VAL A 1 78 ? 13.429 2.389 -1.577 1.00 94.88 78 VAL A O 1
ATOM 632 N N . THR A 1 79 ? 11.515 2.472 -2.759 1.00 95.19 79 THR A N 1
ATOM 633 C CA . THR A 1 79 ? 11.482 3.921 -2.952 1.00 95.19 79 THR A CA 1
ATOM 634 C C . THR A 1 79 ? 10.117 4.498 -2.571 1.00 95.19 79 THR A C 1
ATOM 636 O O . THR A 1 79 ? 9.109 3.781 -2.609 1.00 95.19 79 THR A O 1
ATOM 639 N N . PRO A 1 80 ? 10.057 5.800 -2.236 1.00 95.06 80 PRO A N 1
ATOM 640 C CA . PRO A 1 80 ? 11.173 6.754 -2.062 1.00 95.06 80 PRO A CA 1
ATOM 641 C C . PRO A 1 80 ? 12.156 6.408 -0.928 1.00 95.06 80 PRO A C 1
ATOM 643 O O . PRO A 1 80 ? 11.749 5.905 0.105 1.00 95.06 80 PRO A O 1
ATOM 646 N N . ASN A 1 81 ? 13.451 6.671 -1.119 1.00 93.62 81 ASN A N 1
ATOM 647 C CA . ASN A 1 81 ? 14.481 6.535 -0.082 1.00 93.62 81 ASN A CA 1
ATOM 648 C C . ASN A 1 81 ? 15.380 7.788 -0.127 1.00 93.62 81 ASN A C 1
ATOM 650 O O . ASN A 1 81 ? 16.020 8.010 -1.160 1.00 93.62 81 ASN A O 1
ATOM 654 N N . PRO A 1 82 ? 15.410 8.625 0.925 1.00 94.44 82 PRO A N 1
ATOM 655 C CA . PRO A 1 82 ? 14.751 8.439 2.223 1.00 94.44 82 PRO A CA 1
ATOM 656 C C . PRO A 1 82 ? 13.221 8.559 2.158 1.00 94.44 82 PRO A C 1
ATOM 658 O O . PRO A 1 82 ? 12.682 9.135 1.209 1.00 94.44 82 PRO A O 1
ATOM 661 N N . SER A 1 83 ? 12.526 8.025 3.167 1.00 96.12 83 SER A N 1
ATOM 662 C CA . SER A 1 83 ? 11.076 8.178 3.314 1.00 96.12 83 SER A CA 1
ATOM 663 C C . SER A 1 83 ? 10.716 9.671 3.406 1.00 96.12 83 SER A C 1
ATOM 665 O O . SER A 1 83 ? 11.265 10.378 4.257 1.00 96.12 83 SER A O 1
ATOM 667 N N . PRO A 1 84 ? 9.794 10.184 2.571 1.00 95.75 84 PRO A N 1
ATOM 668 C CA . PRO A 1 84 ? 9.380 11.581 2.603 1.00 95.75 84 PRO A CA 1
ATOM 669 C C . PRO A 1 84 ? 8.731 11.991 3.921 1.00 95.75 84 PRO A C 1
ATOM 671 O O . PRO A 1 84 ? 8.786 13.165 4.277 1.00 95.75 84 PRO A O 1
ATOM 674 N N . ASN A 1 85 ? 8.106 11.046 4.629 1.00 96.50 85 ASN A N 1
ATOM 675 C CA . ASN A 1 85 ? 7.380 11.331 5.859 1.00 96.50 85 ASN A CA 1
ATOM 676 C C . ASN A 1 85 ? 8.103 10.845 7.127 1.00 96.50 85 ASN A C 1
ATOM 678 O O . ASN A 1 85 ? 7.861 11.416 8.186 1.00 96.50 85 ASN A O 1
ATOM 682 N N . LEU A 1 86 ? 9.027 9.877 7.026 1.00 95.62 86 LEU A N 1
ATOM 683 C CA . LEU A 1 86 ? 9.801 9.372 8.172 1.00 95.62 86 LEU A CA 1
ATOM 684 C C . LEU A 1 86 ? 11.305 9.707 8.155 1.00 95.62 86 LEU A C 1
ATOM 686 O O . LEU A 1 86 ? 11.981 9.555 9.174 1.00 95.62 86 LEU A O 1
ATOM 690 N N . GLY A 1 87 ? 11.854 10.175 7.034 1.00 94.00 87 GLY A N 1
ATOM 691 C CA . GLY A 1 87 ? 13.255 10.585 6.923 1.00 94.00 87 GLY A CA 1
ATOM 692 C C . GLY A 1 87 ? 14.249 9.447 6.653 1.00 94.00 87 GLY A C 1
ATOM 693 O O . GLY A 1 87 ? 13.913 8.407 6.092 1.00 94.00 87 GLY A O 1
ATOM 694 N N . SER A 1 88 ? 15.521 9.680 6.999 1.00 89.00 88 SER A N 1
ATOM 695 C CA . SER A 1 88 ? 16.686 8.953 6.455 1.00 89.00 88 SER A CA 1
ATOM 696 C C . SER A 1 88 ? 16.852 7.497 6.873 1.00 89.00 88 SER A C 1
ATOM 698 O O . SER A 1 88 ? 17.644 6.785 6.263 1.00 89.00 88 SER A O 1
ATOM 700 N N . SER A 1 89 ? 16.156 7.062 7.918 1.00 90.25 89 SER A N 1
ATOM 701 C CA . SER A 1 89 ? 16.269 5.689 8.419 1.00 90.25 89 SER A CA 1
ATOM 702 C C . SER A 1 89 ? 15.316 4.712 7.727 1.00 90.25 89 SER A C 1
ATOM 704 O O . SER A 1 89 ? 15.456 3.511 7.940 1.00 90.25 89 SER A O 1
ATOM 706 N N . TYR A 1 90 ? 14.384 5.222 6.916 1.00 93.38 90 TYR A N 1
ATOM 707 C CA . TYR A 1 90 ? 13.243 4.486 6.371 1.00 93.38 90 TYR A CA 1
ATOM 708 C C . TYR A 1 90 ? 13.060 4.766 4.879 1.00 93.38 90 TYR A C 1
ATOM 710 O O . TYR A 1 90 ? 13.657 5.696 4.327 1.00 93.38 90 TYR A O 1
ATOM 718 N N . ALA A 1 91 ? 12.226 3.967 4.221 1.00 95.00 91 ALA A N 1
ATOM 719 C CA . ALA A 1 91 ? 11.933 4.090 2.802 1.00 95.00 91 ALA A CA 1
ATOM 720 C C . ALA A 1 91 ? 10.465 3.774 2.520 1.00 95.00 91 ALA A C 1
ATOM 722 O O . ALA A 1 91 ? 9.875 2.907 3.145 1.00 95.00 91 ALA A O 1
ATOM 723 N N . GLY A 1 92 ? 9.915 4.420 1.499 1.00 96.12 92 GLY A N 1
ATOM 724 C CA . GLY A 1 92 ? 8.503 4.343 1.179 1.00 96.12 92 GLY A CA 1
ATOM 725 C C . GLY A 1 92 ? 7.693 5.433 1.867 1.00 96.12 92 GLY A C 1
ATOM 726 O O . GLY A 1 92 ? 8.227 6.440 2.337 1.00 96.12 92 GLY A O 1
ATOM 727 N N . LEU A 1 93 ? 6.379 5.246 1.838 1.00 97.31 93 LEU A N 1
ATOM 728 C CA . LEU A 1 93 ? 5.403 6.113 2.479 1.00 97.31 93 LEU A CA 1
ATOM 729 C C . LEU A 1 93 ? 4.716 5.301 3.568 1.00 97.31 93 LEU A C 1
ATOM 731 O O . LEU A 1 93 ? 3.892 4.446 3.249 1.00 97.31 93 LEU A O 1
ATOM 735 N N . ASP A 1 94 ? 5.055 5.557 4.824 1.00 96.75 94 ASP A N 1
ATOM 736 C CA . ASP A 1 94 ? 4.691 4.673 5.936 1.00 96.75 94 ASP A CA 1
ATOM 737 C C . ASP A 1 94 ? 3.749 5.356 6.923 1.00 96.75 94 ASP A C 1
ATOM 739 O O . ASP A 1 94 ? 3.869 6.552 7.180 1.00 96.75 94 ASP A O 1
ATOM 743 N N . GLY A 1 95 ? 2.796 4.619 7.489 1.00 97.12 95 GLY A N 1
ATOM 744 C CA . GLY A 1 95 ? 1.804 5.179 8.412 1.00 97.12 95 GLY A CA 1
ATOM 745 C C . GLY A 1 95 ? 1.017 6.355 7.817 1.00 97.12 95 GLY A C 1
ATOM 746 O O . GLY A 1 95 ? 0.651 7.288 8.535 1.00 97.12 95 GLY A O 1
ATOM 747 N N . ILE A 1 96 ? 0.788 6.357 6.500 1.00 98.12 96 ILE A N 1
ATOM 748 C CA . ILE A 1 96 ? 0.044 7.411 5.804 1.00 98.12 96 ILE A CA 1
ATOM 749 C C . ILE A 1 96 ? -1.467 7.183 5.892 1.00 98.12 96 ILE A C 1
ATOM 751 O O . ILE A 1 96 ? -1.954 6.102 6.234 1.00 98.12 96 ILE A O 1
ATOM 755 N N . GLY A 1 97 ? -2.220 8.216 5.521 1.00 98.00 97 GLY A N 1
ATOM 756 C CA . GLY A 1 97 ? -3.670 8.161 5.386 1.00 98.00 97 GLY A CA 1
ATOM 757 C C . GLY A 1 97 ? -4.406 8.926 6.476 1.00 98.00 97 GLY A C 1
ATOM 758 O O . GLY A 1 97 ? -3.848 9.799 7.135 1.00 98.00 97 GLY A O 1
ATOM 759 N N . THR A 1 98 ? -5.688 8.620 6.613 1.00 97.81 98 THR A N 1
ATOM 760 C CA . THR A 1 98 ? -6.642 9.269 7.508 1.00 97.81 98 THR A CA 1
ATOM 761 C C . THR A 1 98 ? -7.563 8.228 8.119 1.00 97.81 98 THR A C 1
ATOM 763 O O . THR A 1 98 ? -7.966 7.278 7.441 1.00 97.81 98 THR A O 1
ATOM 766 N N . GLY A 1 99 ? -7.963 8.457 9.367 1.00 97.25 99 GLY A N 1
ATOM 767 C CA . GLY A 1 99 ? -8.726 7.476 10.128 1.00 97.25 99 GLY A CA 1
ATOM 768 C C . GLY A 1 99 ? -7.841 6.326 10.606 1.00 97.25 99 GLY A C 1
ATOM 769 O O . GLY A 1 99 ? -6.773 6.052 10.057 1.00 97.25 99 GLY A O 1
ATOM 770 N N . ALA A 1 100 ? -8.285 5.678 11.672 1.00 96.69 100 ALA A N 1
ATOM 771 C CA . ALA A 1 100 ? -7.613 4.539 12.266 1.00 96.69 100 ALA A CA 1
ATOM 772 C C . ALA A 1 100 ? -8.639 3.725 13.048 1.00 96.69 100 ALA A C 1
ATOM 774 O O . ALA A 1 100 ? -9.541 4.294 13.669 1.00 96.69 100 ALA A O 1
A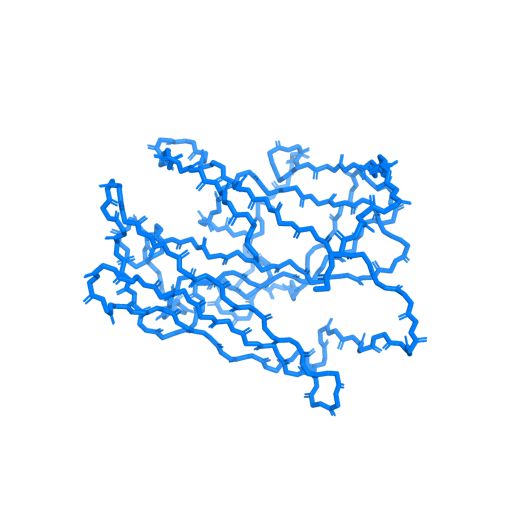TOM 775 N N . PHE A 1 101 ? -8.490 2.407 13.036 1.00 96.50 101 PHE A N 1
ATOM 776 C CA . PHE A 1 101 ? -9.245 1.523 13.915 1.00 96.50 101 PHE A CA 1
ATOM 777 C C . PHE A 1 101 ? -8.407 0.306 14.302 1.00 96.50 101 PHE A C 1
ATOM 779 O O . PHE A 1 101 ? -7.447 -0.052 13.613 1.00 96.50 101 PHE A O 1
ATOM 786 N N . GLN A 1 102 ? -8.755 -0.296 15.436 1.00 92.62 102 GLN A N 1
ATOM 787 C CA . GLN A 1 102 ? -8.133 -1.513 15.934 1.00 92.62 102 GLN A CA 1
ATOM 788 C C . GLN A 1 102 ? -9.167 -2.641 15.824 1.00 92.62 102 GLN A C 1
ATOM 790 O O . GLN A 1 102 ? -10.124 -2.636 16.599 1.00 92.62 102 GLN A O 1
ATOM 795 N N . PRO A 1 103 ? -9.017 -3.575 14.866 1.00 90.69 103 PRO A N 1
ATOM 796 C CA . PRO A 1 103 ? -9.985 -4.651 14.692 1.00 90.69 103 PRO A CA 1
ATOM 797 C C . PRO A 1 103 ? -10.003 -5.566 15.920 1.00 90.69 103 PRO A C 1
ATOM 799 O O . PRO A 1 103 ? -8.952 -5.891 16.485 1.00 90.69 103 PRO A O 1
ATOM 802 N N . SER A 1 104 ? -11.190 -6.020 16.307 1.00 90.25 104 SER A N 1
ATOM 803 C CA . SER A 1 104 ? -11.372 -7.052 17.325 1.00 90.25 104 SER A CA 1
ATOM 804 C C . SER A 1 104 ? -11.347 -8.451 16.699 1.00 90.25 104 SER A C 1
ATOM 806 O O . SER A 1 104 ? -11.634 -8.626 15.510 1.00 90.25 104 SER A O 1
ATOM 808 N N . PRO A 1 105 ? -11.014 -9.498 17.476 1.00 88.38 105 PRO A N 1
ATOM 809 C CA . PRO A 1 105 ? -11.145 -10.871 17.007 1.00 88.38 105 PRO A CA 1
ATOM 810 C C . PRO A 1 105 ? -12.561 -11.159 16.490 1.00 88.38 105 PRO A C 1
ATOM 812 O O . PRO A 1 105 ? -13.538 -10.989 17.216 1.00 88.38 105 PRO A O 1
ATOM 815 N N . GLY A 1 106 ? -12.655 -11.639 15.249 1.00 88.12 106 GLY A N 1
ATOM 816 C CA . GLY A 1 106 ? -13.928 -11.951 14.592 1.00 88.12 106 GLY A CA 1
ATOM 817 C C . GLY A 1 106 ? -14.506 -10.827 13.727 1.00 88.12 106 GLY A C 1
ATOM 818 O O . GLY A 1 106 ? -15.521 -11.060 13.068 1.00 88.12 106 GLY A O 1
ATOM 819 N N . ASP A 1 107 ? -13.868 -9.654 13.677 1.00 92.19 107 ASP A N 1
ATOM 820 C CA . ASP A 1 107 ? -14.283 -8.586 12.768 1.00 92.19 107 ASP A CA 1
ATOM 821 C C . ASP A 1 107 ? -13.964 -8.917 11.307 1.00 92.19 107 ASP A C 1
ATOM 823 O O . ASP A 1 107 ? -12.926 -9.500 10.977 1.00 92.19 107 ASP A O 1
ATOM 827 N N . TYR A 1 108 ? -14.880 -8.533 10.416 1.00 93.25 108 TYR A N 1
ATOM 828 C CA . TYR A 1 108 ? -14.710 -8.670 8.976 1.00 93.25 108 TYR A CA 1
ATOM 829 C C . TYR A 1 108 ? -14.218 -7.352 8.398 1.00 93.25 108 TYR A C 1
ATOM 831 O O . TYR A 1 108 ? -14.950 -6.364 8.348 1.00 93.25 108 TYR A O 1
ATOM 839 N N . ILE A 1 109 ? -12.975 -7.351 7.920 1.00 94.12 109 ILE A N 1
ATOM 840 C CA . ILE A 1 109 ? -12.363 -6.161 7.335 1.00 94.12 109 ILE A CA 1
ATOM 841 C C . ILE A 1 109 ? -12.402 -6.261 5.812 1.00 94.12 109 ILE A C 1
ATOM 843 O O . ILE A 1 109 ? -11.823 -7.171 5.216 1.00 94.12 109 ILE A O 1
ATOM 847 N N . CYS A 1 110 ? -13.075 -5.307 5.174 1.00 95.12 110 CYS A N 1
ATOM 848 C CA . CYS A 1 110 ? -13.055 -5.144 3.728 1.00 95.12 110 CYS A CA 1
ATOM 849 C C . CYS A 1 110 ? -11.905 -4.210 3.345 1.00 95.12 110 CYS A C 1
ATOM 851 O O . CYS A 1 110 ? -11.913 -3.031 3.699 1.00 95.12 110 CYS A O 1
ATOM 853 N N . ILE A 1 111 ? -10.922 -4.738 2.615 1.00 95.38 111 ILE A N 1
ATOM 854 C CA . ILE A 1 111 ? -9.811 -3.953 2.079 1.00 95.38 111 ILE A CA 1
ATOM 855 C C . ILE A 1 111 ? -9.999 -3.779 0.576 1.00 95.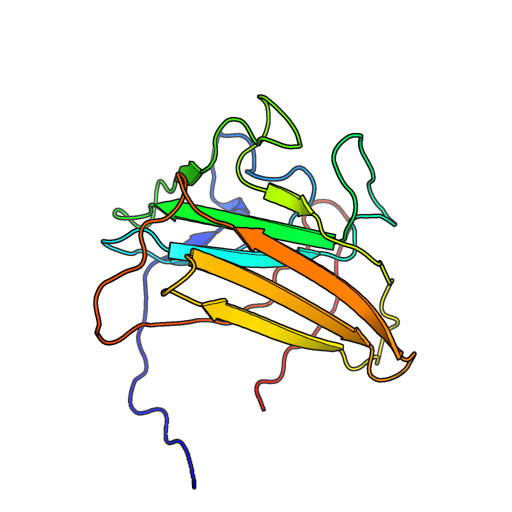38 111 ILE A C 1
ATOM 857 O O . ILE A 1 111 ? -10.082 -4.755 -0.166 1.00 95.38 111 ILE A O 1
ATOM 861 N N . THR A 1 112 ? -10.029 -2.528 0.126 1.00 96.25 112 THR A N 1
ATOM 862 C CA . THR A 1 112 ? -10.037 -2.163 -1.294 1.00 96.25 112 THR A CA 1
ATOM 863 C C . THR A 1 112 ? -8.811 -1.319 -1.594 1.00 96.25 112 THR A C 1
ATOM 865 O O . THR A 1 112 ? -8.554 -0.352 -0.885 1.00 96.25 112 THR A O 1
ATOM 868 N N . VAL A 1 113 ? -8.077 -1.657 -2.655 1.00 97.12 113 VAL A N 1
ATOM 869 C CA . VAL A 1 113 ? -6.960 -0.858 -3.173 1.00 97.12 113 VAL A CA 1
ATOM 870 C C . VAL A 1 113 ? -7.207 -0.591 -4.651 1.00 97.12 113 VAL A C 1
ATOM 872 O O . VAL A 1 113 ? -7.433 -1.519 -5.425 1.00 97.12 113 VAL A O 1
ATOM 875 N N . THR A 1 114 ? -7.138 0.677 -5.041 1.00 96.94 114 THR A N 1
ATOM 876 C CA . THR A 1 114 ? -7.406 1.129 -6.406 1.00 96.94 114 THR A CA 1
ATOM 877 C C . THR A 1 114 ? -6.227 1.937 -6.915 1.00 96.94 114 THR A C 1
ATOM 879 O O . THR A 1 114 ? -5.857 2.950 -6.319 1.00 96.94 114 THR A O 1
ATOM 882 N N . TYR A 1 115 ? -5.673 1.519 -8.052 1.00 95.31 115 TYR A N 1
ATOM 883 C CA . TYR A 1 115 ? -4.662 2.271 -8.787 1.00 95.31 115 TYR A CA 1
ATOM 884 C C . TYR A 1 115 ? -5.246 2.809 -10.097 1.00 95.31 115 TYR A C 1
ATOM 886 O O . TYR A 1 115 ? -5.753 2.045 -10.918 1.00 95.31 115 TYR A O 1
ATOM 894 N N . ASN A 1 116 ? -5.162 4.125 -10.298 1.00 95.12 116 ASN A N 1
ATOM 895 C CA . ASN A 1 116 ? -5.539 4.792 -11.538 1.00 95.12 116 ASN A CA 1
ATOM 896 C C . ASN A 1 116 ? -4.272 5.201 -12.316 1.00 95.12 116 ASN A C 1
ATOM 898 O O . ASN A 1 116 ? -3.621 6.181 -11.937 1.00 95.12 116 ASN A O 1
ATOM 902 N N . PRO A 1 117 ? -3.935 4.519 -13.427 1.00 93.19 117 PRO A N 1
ATOM 903 C CA . PRO A 1 117 ? -2.725 4.816 -14.190 1.00 93.19 117 PRO A CA 1
ATOM 904 C C . PRO A 1 117 ? -2.785 6.151 -14.947 1.00 93.19 117 PRO A C 1
ATOM 906 O O . PRO A 1 117 ? -1.736 6.702 -15.259 1.00 93.19 117 PRO A O 1
ATOM 909 N N . SER A 1 118 ? -3.975 6.706 -15.221 1.00 94.06 118 SER A N 1
ATOM 910 C CA . SER A 1 118 ? -4.099 7.978 -15.959 1.00 94.06 118 SER A CA 1
ATOM 911 C C . SER A 1 118 ? -3.706 9.198 -15.123 1.00 94.06 118 SER A C 1
ATOM 913 O O . SER A 1 118 ? -3.227 10.192 -15.661 1.00 94.06 118 SER A O 1
ATOM 915 N N . THR A 1 119 ? -3.869 9.109 -13.803 1.00 95.69 119 THR A N 1
ATOM 916 C CA . THR A 1 119 ? -3.481 10.150 -12.840 1.00 95.69 119 THR A CA 1
ATOM 917 C C . THR A 1 119 ? -2.315 9.728 -11.946 1.00 95.69 119 THR A C 1
ATOM 919 O O . THR A 1 119 ? -1.884 10.510 -11.098 1.00 95.69 119 THR A O 1
ATOM 922 N N . ASN A 1 120 ? -1.821 8.497 -12.126 1.00 96.69 120 ASN A N 1
ATOM 923 C CA . ASN A 1 120 ? -0.831 7.837 -11.277 1.00 96.69 120 ASN A CA 1
ATOM 924 C C . ASN A 1 120 ? -1.196 7.886 -9.780 1.00 96.69 120 ASN A C 1
ATOM 926 O O . ASN A 1 120 ? -0.340 8.062 -8.910 1.00 96.69 120 ASN A O 1
ATOM 930 N N . ALA A 1 121 ? -2.494 7.779 -9.490 1.00 97.81 121 ALA A N 1
ATOM 931 C CA . ALA A 1 121 ? -3.038 7.866 -8.144 1.00 97.81 121 ALA A CA 1
ATOM 932 C C . ALA A 1 121 ? -3.332 6.469 -7.596 1.00 97.81 121 ALA A C 1
ATOM 934 O O . ALA A 1 121 ? -3.990 5.659 -8.248 1.00 97.81 121 ALA A O 1
ATOM 935 N N . LEU A 1 122 ? -2.872 6.211 -6.379 1.00 98.31 122 LEU A N 1
ATOM 936 C CA . LEU A 1 122 ? -3.151 5.010 -5.610 1.00 98.31 122 LEU A CA 1
ATOM 937 C C . LEU A 1 122 ? -4.016 5.387 -4.411 1.00 98.31 122 LEU A C 1
ATOM 939 O O . LEU A 1 122 ? -3.748 6.371 -3.728 1.00 98.31 122 LEU A O 1
ATOM 943 N N . SER A 1 123 ? -5.044 4.603 -4.141 1.00 98.50 123 SER A N 1
ATOM 944 C CA . SER A 1 123 ? -5.908 4.786 -2.979 1.00 98.50 123 SER A CA 1
ATOM 945 C C . SER A 1 123 ? -6.204 3.445 -2.340 1.00 98.50 123 SER A C 1
ATOM 947 O O . SER A 1 123 ? -6.182 2.414 -3.015 1.00 98.50 123 SER A O 1
ATOM 949 N N . GLY A 1 124 ? -6.489 3.464 -1.046 1.00 98.31 124 GLY A N 1
ATOM 950 C CA . GLY A 1 124 ? -6.909 2.275 -0.328 1.00 98.31 124 GLY A CA 1
ATOM 951 C C . GLY A 1 124 ? -7.832 2.611 0.827 1.00 98.31 124 GLY A C 1
ATOM 952 O O . GLY A 1 124 ? -7.766 3.709 1.381 1.00 98.31 124 GLY A O 1
ATOM 953 N N . VAL A 1 125 ? -8.706 1.667 1.157 1.00 98.56 125 VAL A N 1
ATOM 954 C CA . VAL A 1 125 ? -9.640 1.740 2.281 1.00 98.56 125 VAL A CA 1
ATOM 955 C C . VAL A 1 125 ? -9.668 0.385 2.970 1.00 98.56 125 VAL A C 1
ATOM 957 O O . VAL A 1 125 ? -9.783 -0.644 2.309 1.00 98.56 125 VAL A O 1
ATOM 960 N N . ALA A 1 126 ? -9.580 0.410 4.291 1.00 98.00 126 ALA A N 1
ATOM 961 C CA . ALA A 1 126 ? -9.804 -0.699 5.192 1.00 98.00 126 ALA A CA 1
ATOM 962 C C . ALA A 1 126 ? -11.053 -0.302 5.960 1.00 98.00 126 ALA A C 1
ATOM 964 O O . ALA A 1 126 ? -11.078 0.750 6.601 1.00 98.00 126 ALA A O 1
ATOM 965 N N . TYR A 1 127 ? -12.105 -1.087 5.800 1.00 98.06 127 TYR A N 1
ATOM 966 C CA . TYR A 1 127 ? -13.413 -0.825 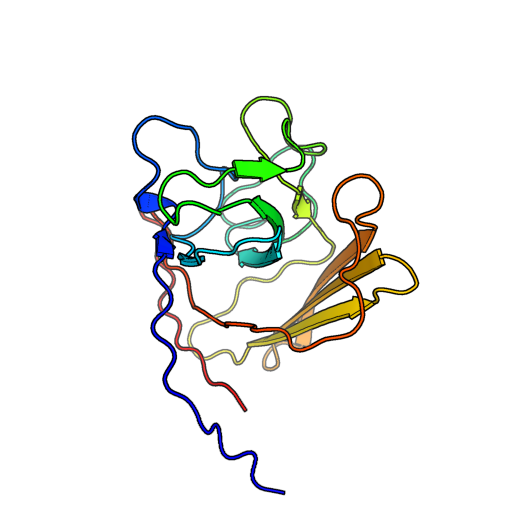6.368 1.00 98.06 127 TYR A CA 1
ATOM 967 C C . TYR A 1 127 ? -13.792 -1.988 7.265 1.00 98.06 127 TYR A C 1
ATOM 969 O O . TYR A 1 127 ? -13.897 -3.126 6.804 1.00 98.06 127 TYR A O 1
ATOM 977 N N . ASP A 1 128 ? -13.980 -1.693 8.541 1.00 97.19 128 ASP A N 1
ATOM 978 C CA . ASP A 1 128 ? -14.528 -2.639 9.490 1.00 97.19 128 ASP A CA 1
ATOM 979 C C . ASP A 1 128 ? -16.039 -2.733 9.277 1.00 97.19 128 ASP A C 1
ATOM 981 O O . ASP A 1 128 ? -16.799 -1.809 9.576 1.00 97.19 128 ASP A O 1
ATOM 985 N N . MET A 1 129 ? -16.474 -3.866 8.730 1.00 96.81 129 MET A N 1
ATOM 986 C CA . MET A 1 129 ? -17.877 -4.109 8.412 1.00 96.81 129 MET A CA 1
ATOM 987 C C . MET A 1 129 ? -18.735 -4.319 9.664 1.00 96.81 129 MET A C 1
ATOM 989 O O . MET A 1 129 ? -19.961 -4.249 9.575 1.00 96.81 129 MET A O 1
ATOM 993 N N . ASN A 1 130 ? -18.111 -4.579 10.814 1.00 97.06 130 ASN A N 1
ATOM 994 C CA . ASN A 1 130 ? -18.790 -4.804 12.080 1.00 97.06 130 ASN A CA 1
ATOM 995 C C . ASN A 1 130 ? -19.042 -3.477 12.805 1.00 97.06 130 ASN A C 1
ATOM 997 O O . ASN A 1 130 ? -20.130 -3.265 13.341 1.00 97.06 130 ASN A O 1
ATOM 1001 N N . THR A 1 131 ? -18.050 -2.581 12.819 1.00 97.25 131 THR A N 1
ATOM 1002 C CA . THR A 1 131 ? -18.108 -1.316 13.578 1.00 97.25 131 THR A CA 1
ATOM 1003 C C . THR A 1 131 ? -18.424 -0.092 12.719 1.00 97.25 131 THR A C 1
ATOM 1005 O O . THR A 1 131 ? -18.819 0.951 13.243 1.00 97.25 131 THR A O 1
ATOM 1008 N N . GLY A 1 132 ? -18.259 -0.192 11.399 1.00 97.50 132 GLY A N 1
ATOM 1009 C CA . GLY A 1 132 ? -18.387 0.924 10.466 1.00 97.50 132 GLY A CA 1
ATOM 1010 C C . GLY A 1 132 ? -17.190 1.881 10.468 1.00 97.50 132 GLY A C 1
ATOM 1011 O O . GLY A 1 132 ? -17.240 2.907 9.787 1.00 97.50 132 GLY A O 1
ATOM 1012 N N . GLN A 1 133 ? -16.126 1.577 11.217 1.00 98.19 133 GLN A N 1
ATOM 1013 C CA . GLN A 1 133 ? -14.903 2.373 11.222 1.00 98.19 133 GLN A CA 1
ATOM 1014 C C . GLN A 1 133 ? -14.083 2.137 9.950 1.00 98.19 133 GLN A C 1
ATOM 1016 O O . GLN A 1 133 ? -14.161 1.088 9.310 1.00 98.19 133 GLN A O 1
ATOM 1021 N N . SER A 1 134 ? -13.268 3.122 9.575 1.00 98.19 134 SER A N 1
ATOM 1022 C CA . SER A 1 134 ? -12.412 3.005 8.398 1.00 98.19 134 SER A CA 1
ATOM 1023 C C . SER A 1 134 ? -11.089 3.735 8.546 1.00 98.19 134 SER A C 1
ATOM 1025 O O . SER A 1 134 ? -11.020 4.797 9.167 1.00 98.19 134 SER A O 1
ATOM 1027 N N . ALA A 1 135 ? -10.073 3.207 7.875 1.00 98.44 135 ALA A N 1
ATOM 1028 C CA . ALA A 1 135 ? -8.808 3.876 7.618 1.00 98.44 135 ALA A CA 1
ATOM 1029 C C . ALA A 1 135 ? -8.569 3.908 6.108 1.00 98.44 135 ALA A C 1
ATOM 1031 O O . ALA A 1 135 ? -8.720 2.892 5.428 1.00 98.44 135 ALA A O 1
ATOM 1032 N N . SER A 1 136 ? -8.169 5.054 5.566 1.00 98.62 136 SER A N 1
ATOM 1033 C CA . SER A 1 136 ? -8.012 5.230 4.121 1.00 98.62 136 SER A CA 1
ATOM 1034 C C . SER A 1 136 ? -6.803 6.071 3.759 1.00 98.62 136 SER A C 1
ATOM 1036 O O . SER A 1 136 ? -6.359 6.895 4.550 1.00 98.62 136 SER A O 1
ATOM 1038 N N . PHE A 1 137 ? -6.316 5.942 2.531 1.00 98.69 137 PHE A N 1
ATOM 1039 C CA . PHE A 1 137 ? -5.318 6.849 1.976 1.00 98.69 137 PHE A CA 1
ATOM 1040 C C . PHE A 1 137 ? -5.616 7.172 0.513 1.00 98.69 137 PHE A C 1
ATOM 1042 O O . PHE A 1 137 ? -6.313 6.442 -0.194 1.00 98.69 137 PHE A O 1
ATOM 1049 N N . THR A 1 138 ? -5.054 8.279 0.044 1.00 98.25 138 THR A N 1
ATOM 1050 C CA . THR A 1 138 ? -4.927 8.592 -1.378 1.00 98.25 138 THR A CA 1
ATOM 1051 C C . THR A 1 138 ? -3.568 9.226 -1.586 1.00 98.25 138 THR A C 1
ATOM 1053 O O . THR A 1 138 ? -3.213 10.171 -0.887 1.00 98.25 138 THR A O 1
ATOM 1056 N N . GLN A 1 139 ? -2.813 8.698 -2.539 1.00 97.75 139 GLN A N 1
ATOM 1057 C CA . GLN A 1 139 ? -1.450 9.103 -2.806 1.00 97.75 139 GLN A CA 1
ATOM 1058 C C . GLN A 1 139 ? -1.211 9.231 -4.305 1.00 97.75 139 GLN A C 1
ATOM 1060 O O . GLN A 1 139 ? -1.545 8.342 -5.086 1.00 97.75 139 GLN A O 1
ATOM 1065 N N . ASN A 1 140 ? -0.576 10.329 -4.705 1.00 96.88 140 ASN A N 1
ATOM 1066 C CA . ASN A 1 140 ? -0.033 10.468 -6.047 1.00 96.88 140 ASN A CA 1
ATOM 1067 C C . ASN A 1 140 ? 1.396 9.901 -6.073 1.00 96.88 140 ASN A C 1
ATOM 1069 O O . ASN A 1 140 ? 2.210 10.258 -5.219 1.00 96.88 140 ASN A O 1
ATOM 1073 N N . LEU A 1 141 ? 1.685 9.017 -7.029 1.00 96.94 141 LEU A N 1
ATOM 1074 C CA . LEU A 1 141 ? 2.979 8.339 -7.159 1.00 96.94 141 LEU A CA 1
ATOM 1075 C C . LEU A 1 141 ? 3.913 8.992 -8.193 1.00 96.94 141 LEU A C 1
ATOM 1077 O O . LEU A 1 141 ? 4.941 8.413 -8.555 1.00 96.94 141 LEU A O 1
ATOM 1081 N N . ASN A 1 142 ? 3.583 10.187 -8.689 1.00 95.56 142 ASN A N 1
ATOM 1082 C CA . ASN A 1 142 ? 4.420 10.933 -9.625 1.00 95.56 142 ASN A CA 1
ATOM 1083 C C . ASN A 1 142 ? 5.816 11.175 -9.046 1.00 95.56 142 ASN A C 1
ATOM 1085 O O . ASN A 1 142 ? 5.972 11.591 -7.903 1.00 95.56 142 ASN A O 1
ATOM 1089 N N . GLY A 1 143 ? 6.837 10.905 -9.860 1.00 93.06 143 GLY A N 1
ATOM 1090 C CA . GLY A 1 143 ? 8.239 10.953 -9.440 1.00 93.06 143 GLY A CA 1
ATOM 1091 C C . GLY A 1 143 ? 8.738 9.686 -8.731 1.00 93.06 143 GLY A C 1
ATOM 1092 O O . GLY A 1 143 ? 9.948 9.518 -8.619 1.00 93.06 143 GLY A O 1
ATOM 1093 N N . TYR A 1 144 ? 7.850 8.771 -8.319 1.00 93.75 144 TYR A N 1
ATOM 1094 C CA . TYR A 1 144 ? 8.218 7.512 -7.652 1.00 93.75 144 TYR A CA 1
ATOM 1095 C C . TYR A 1 144 ? 7.900 6.267 -8.480 1.00 93.75 144 TYR A C 1
ATOM 1097 O O . TYR A 1 144 ? 8.662 5.303 -8.457 1.00 93.75 144 TYR A O 1
ATOM 1105 N N . TYR A 1 145 ? 6.797 6.282 -9.229 1.00 95.94 145 TYR A N 1
ATOM 1106 C CA . TYR A 1 145 ? 6.346 5.156 -10.039 1.00 95.94 145 TYR A CA 1
ATOM 1107 C C . TYR A 1 145 ? 5.942 5.622 -11.434 1.00 95.94 145 TYR A C 1
ATOM 1109 O O . TYR A 1 145 ? 5.263 6.637 -11.588 1.00 95.94 145 TYR A O 1
ATOM 1117 N N . THR A 1 146 ? 6.358 4.872 -12.452 1.00 95.00 146 THR A N 1
ATOM 1118 C CA . THR A 1 146 ? 5.917 5.090 -13.832 1.00 95.00 146 THR A CA 1
ATOM 1119 C C . THR A 1 146 ? 4.822 4.075 -14.143 1.00 95.00 146 THR A C 1
ATOM 1121 O O . THR A 1 146 ? 5.103 2.877 -14.051 1.00 95.00 146 THR A O 1
ATOM 1124 N N . PRO A 1 147 ? 3.601 4.515 -14.506 1.00 92.56 147 PRO A N 1
ATOM 1125 C CA . PRO A 1 147 ? 2.533 3.601 -14.877 1.00 92.56 147 PRO A CA 1
ATOM 1126 C C . PRO A 1 147 ? 2.995 2.647 -15.990 1.00 92.56 147 PRO A C 1
ATOM 1128 O O . PRO A 1 147 ? 3.512 3.110 -17.012 1.00 92.56 147 PRO A O 1
ATOM 1131 N N . PRO A 1 148 ? 2.836 1.326 -15.821 1.00 86.88 148 PRO A N 1
ATOM 1132 C CA . PRO A 1 148 ? 3.173 0.383 -16.872 1.00 86.88 148 PRO A CA 1
ATOM 1133 C C . PRO A 1 148 ? 2.209 0.527 -18.059 1.00 86.88 148 PRO A C 1
ATOM 1135 O O . PRO A 1 148 ? 1.039 0.885 -17.902 1.00 86.88 148 PRO A O 1
ATOM 1138 N N . GLY A 1 149 ? 2.712 0.259 -19.266 1.00 87.06 149 GLY A N 1
ATOM 1139 C CA . GLY A 1 149 ? 1.893 0.245 -20.479 1.00 87.06 149 GLY A CA 1
ATOM 1140 C C . GLY A 1 149 ? 0.899 -0.919 -20.485 1.00 87.06 149 GLY A C 1
ATOM 1141 O O . GLY A 1 149 ? 1.117 -1.923 -19.818 1.00 87.06 149 GLY A O 1
ATOM 1142 N N . SER A 1 150 ? -0.184 -0.804 -21.256 1.00 85.62 150 SER A N 1
ATOM 1143 C CA . SER A 1 150 ? -1.245 -1.817 -21.336 1.00 85.62 150 SER A CA 1
ATOM 1144 C C . SER A 1 150 ? -0.707 -3.241 -21.525 1.00 85.62 150 SER A C 1
ATOM 1146 O O . SER A 1 150 ? 0.073 -3.504 -22.440 1.00 85.62 150 SER A O 1
ATOM 1148 N N . GLY A 1 151 ? -1.156 -4.171 -20.683 1.00 85.62 151 GLY A N 1
ATOM 1149 C CA . GLY A 1 151 ? -0.671 -5.546 -20.688 1.00 85.62 151 GLY A CA 1
ATOM 1150 C C . GLY A 1 151 ? -1.332 -6.413 -19.621 1.00 85.62 151 GLY A C 1
ATOM 1151 O O . GLY A 1 151 ? -2.339 -6.035 -19.024 1.00 85.62 151 GLY A O 1
ATOM 1152 N N . THR A 1 152 ? -0.759 -7.596 -19.400 1.00 84.88 152 THR A N 1
ATOM 1153 C CA . THR A 1 152 ? -1.170 -8.503 -18.321 1.00 84.88 152 THR A CA 1
ATOM 1154 C C . THR A 1 152 ? -0.358 -8.207 -17.068 1.00 84.88 152 THR A C 1
ATOM 1156 O O . THR A 1 152 ? 0.867 -8.120 -17.131 1.00 84.88 152 THR A O 1
ATOM 1159 N N . TYR A 1 153 ? -1.044 -8.106 -15.934 1.00 83.25 153 TYR A N 1
ATOM 1160 C CA . TYR A 1 153 ? -0.439 -7.868 -14.629 1.00 83.25 153 TYR A CA 1
ATOM 1161 C C . TYR A 1 153 ? -0.715 -9.038 -13.699 1.00 83.25 153 TYR A C 1
ATOM 1163 O O . TYR A 1 153 ? -1.793 -9.631 -13.736 1.00 83.25 153 TYR A O 1
ATOM 1171 N N . VAL A 1 154 ? 0.254 -9.338 -12.841 1.00 84.50 154 VAL A N 1
ATOM 1172 C CA . VAL A 1 154 ? 0.081 -10.272 -11.732 1.00 84.50 154 VAL A CA 1
ATOM 1173 C C . VAL A 1 154 ? -0.097 -9.451 -10.465 1.00 84.50 154 VAL A C 1
ATOM 1175 O O . VAL A 1 154 ? 0.708 -8.566 -10.184 1.00 84.50 154 VAL A O 1
ATOM 1178 N N . PHE A 1 155 ? -1.143 -9.751 -9.704 1.00 86.06 155 PHE A N 1
ATOM 1179 C CA . PHE A 1 155 ? -1.346 -9.225 -8.360 1.00 86.06 155 PHE A CA 1
ATOM 1180 C C . PHE A 1 155 ? -1.406 -10.387 -7.372 1.00 86.06 155 PHE A C 1
ATOM 1182 O O . PHE A 1 155 ? -1.768 -11.508 -7.729 1.00 86.06 155 PHE A O 1
ATOM 1189 N N . GLY A 1 156 ? -1.031 -10.114 -6.128 1.00 84.88 156 GLY A N 1
ATOM 1190 C CA . GLY A 1 156 ? -1.090 -11.071 -5.035 1.00 84.88 156 GLY A CA 1
ATOM 1191 C C . GLY A 1 156 ? -1.632 -10.397 -3.787 1.00 84.88 156 GLY A C 1
ATOM 1192 O O . GLY A 1 156 ? -1.446 -9.198 -3.593 1.00 84.88 156 GLY A O 1
ATOM 1193 N N . VAL A 1 157 ? -2.299 -11.181 -2.950 1.00 85.44 157 VAL A N 1
ATOM 1194 C CA . VAL A 1 157 ? -2.767 -10.759 -1.631 1.00 85.44 157 VAL A CA 1
ATOM 1195 C C . VAL A 1 157 ? -2.173 -11.728 -0.624 1.00 85.44 157 VAL A C 1
ATOM 1197 O O . VAL A 1 157 ? -2.216 -12.940 -0.825 1.00 85.44 157 VAL A O 1
ATOM 1200 N N . CYS A 1 158 ? -1.587 -11.196 0.439 1.00 80.69 158 CYS A N 1
ATOM 1201 C CA . CYS A 1 158 ? -1.016 -11.994 1.510 1.00 80.69 158 CYS A CA 1
ATOM 1202 C C . CYS A 1 158 ? -1.322 -11.350 2.860 1.00 80.69 158 CYS A C 1
ATOM 1204 O O . CYS A 1 158 ? -1.620 -10.159 2.941 1.00 80.69 158 CYS A O 1
ATOM 1206 N N . ALA A 1 159 ? -1.265 -12.163 3.911 1.00 79.62 159 ALA A N 1
ATOM 1207 C CA . ALA A 1 159 ? -1.228 -11.672 5.277 1.00 79.62 159 ALA A CA 1
ATOM 1208 C C . ALA A 1 159 ? 0.233 -11.665 5.733 1.00 79.62 159 ALA A C 1
ATOM 1210 O O . ALA A 1 159 ? 0.958 -12.628 5.483 1.00 79.62 159 ALA A O 1
ATOM 1211 N N . ALA A 1 160 ? 0.639 -10.588 6.394 1.00 73.56 160 ALA A N 1
ATOM 1212 C CA . ALA A 1 160 ? 1.928 -10.490 7.056 1.00 73.56 160 ALA A CA 1
ATOM 1213 C C . ALA A 1 160 ? 1.702 -10.609 8.565 1.00 73.56 160 ALA A C 1
ATOM 1215 O O . ALA A 1 160 ? 0.787 -9.990 9.109 1.00 73.56 160 ALA A O 1
ATOM 1216 N N . THR A 1 161 ? 2.523 -11.400 9.249 1.00 69.25 161 THR A N 1
ATOM 1217 C CA . THR A 1 161 ? 2.536 -11.436 10.716 1.00 69.25 161 THR A CA 1
ATOM 1218 C C . THR A 1 161 ? 3.578 -10.453 11.228 1.00 69.25 161 THR A C 1
ATOM 1220 O O . THR A 1 161 ? 4.679 -10.400 10.679 1.00 69.25 161 THR A O 1
ATOM 1223 N N . GLY A 1 162 ? 3.252 -9.696 12.278 1.00 61.66 162 GLY A N 1
ATOM 1224 C CA . GLY A 1 162 ? 4.203 -8.801 12.938 1.00 61.66 162 GLY A CA 1
ATOM 1225 C C . GLY A 1 162 ? 5.465 -9.523 13.415 1.00 61.66 162 GLY A C 1
ATOM 1226 O O . GLY A 1 162 ? 5.443 -10.720 13.718 1.00 61.66 162 GLY A O 1
ATOM 1227 N N . THR A 1 163 ? 6.571 -8.786 13.498 1.00 57.06 163 THR A N 1
ATOM 1228 C CA . THR A 1 163 ? 7.819 -9.259 14.110 1.00 57.06 163 THR A CA 1
ATOM 1229 C C . THR A 1 163 ? 7.919 -8.757 15.559 1.00 57.06 163 THR A C 1
ATOM 1231 O O . THR A 1 163 ? 7.345 -7.733 15.922 1.00 57.06 163 THR A O 1
ATOM 1234 N N . GLY A 1 164 ? 8.599 -9.498 16.442 1.00 51.50 164 GLY A N 1
ATOM 1235 C CA . GLY A 1 164 ? 9.001 -8.974 17.758 1.00 51.50 164 GLY A CA 1
ATOM 1236 C C . GLY A 1 164 ? 7.899 -8.705 18.800 1.00 51.50 164 GLY A C 1
ATOM 1237 O O . GLY A 1 164 ? 8.137 -7.916 19.708 1.00 51.50 164 GLY A O 1
ATOM 1238 N N . GLY A 1 165 ? 6.732 -9.361 18.731 1.00 48.75 165 GLY A N 1
ATOM 1239 C CA . GLY A 1 165 ? 5.715 -9.333 19.804 1.00 48.75 165 GLY A CA 1
ATOM 1240 C C . GLY A 1 165 ? 4.349 -8.754 19.421 1.00 48.75 165 GLY A C 1
ATOM 1241 O O . GLY A 1 165 ? 3.377 -8.988 20.135 1.00 48.75 165 GLY A O 1
ATOM 1242 N N . ALA A 1 166 ? 4.242 -8.075 18.277 1.00 56.12 166 ALA A N 1
ATOM 1243 C CA . ALA A 1 166 ? 2.987 -7.550 17.732 1.00 56.12 166 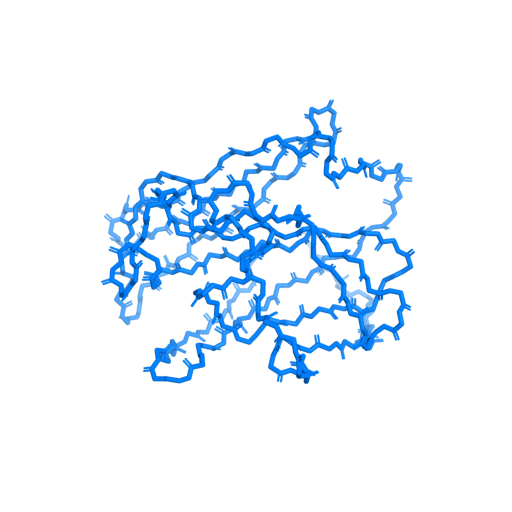ALA A CA 1
ATOM 1244 C C . ALA A 1 166 ? 2.319 -8.564 16.780 1.00 56.12 166 ALA A C 1
ATOM 1246 O O . ALA A 1 166 ? 2.141 -8.316 15.589 1.00 56.12 166 ALA A O 1
ATOM 1247 N N . TYR A 1 167 ? 2.001 -9.759 17.284 1.00 58.66 167 TYR A N 1
ATOM 1248 C CA . TYR A 1 167 ? 1.426 -10.826 16.462 1.00 58.66 167 TYR A CA 1
ATOM 1249 C C . TYR A 1 167 ? -0.060 -10.581 16.178 1.00 58.66 167 TYR A C 1
ATOM 1251 O O . TYR A 1 167 ? -0.891 -10.579 17.085 1.00 58.66 167 TYR A O 1
ATOM 1259 N N . ALA A 1 168 ? -0.400 -10.442 14.901 1.00 58.44 168 ALA A N 1
ATOM 1260 C CA . ALA A 1 168 ? -1.769 -10.493 14.410 1.00 58.44 168 ALA A CA 1
ATOM 1261 C C . ALA A 1 168 ? -2.158 -11.950 14.096 1.00 58.44 168 ALA A C 1
ATOM 1263 O O . ALA A 1 168 ? -1.443 -12.636 13.366 1.00 58.44 168 ALA A O 1
ATOM 1264 N N . ASN A 1 169 ? -3.286 -12.431 14.634 1.00 57.78 169 ASN A N 1
ATOM 1265 C CA . ASN A 1 169 ? -3.845 -13.750 14.313 1.00 57.78 169 ASN A CA 1
ATOM 1266 C C . ASN A 1 169 ? -5.050 -13.585 13.383 1.00 57.78 169 ASN A C 1
ATOM 1268 O O . ASN A 1 169 ? -6.195 -13.548 13.836 1.00 57.78 169 ASN A O 1
ATOM 1272 N N . TRP A 1 170 ? -4.778 -13.362 12.099 1.00 59.91 170 TRP A N 1
ATOM 1273 C CA . TRP A 1 170 ? -5.799 -13.059 11.098 1.00 59.91 170 TRP A CA 1
ATOM 1274 C C . TRP A 1 170 ? -5.801 -14.116 9.992 1.00 59.91 170 TRP A C 1
ATOM 1276 O O . TRP A 1 170 ? -4.753 -14.634 9.609 1.00 59.91 170 TRP A O 1
ATOM 1286 N N . GLY A 1 171 ? -6.983 -14.407 9.447 1.00 53.44 171 GLY A N 1
ATOM 1287 C CA . GLY A 1 171 ? -7.156 -15.190 8.224 1.00 53.44 171 GLY A CA 1
ATOM 1288 C C . GLY A 1 171 ? -7.673 -14.299 7.097 1.00 53.44 171 GLY A C 1
ATOM 1289 O O . GLY A 1 171 ? -8.480 -13.407 7.345 1.00 53.44 171 GLY A O 1
ATOM 1290 N N . HIS A 1 172 ? -7.226 -14.528 5.862 1.00 59.59 172 HIS A N 1
ATOM 1291 C CA . HIS A 1 172 ? -7.758 -13.834 4.687 1.00 59.59 172 HIS A CA 1
ATOM 1292 C C . HIS A 1 172 ? -8.741 -14.727 3.923 1.00 59.59 172 HIS A C 1
ATOM 1294 O O . HIS A 1 172 ? -8.587 -15.945 3.866 1.00 59.59 172 HIS A O 1
ATOM 1300 N N . CYS A 1 173 ? -9.738 -14.113 3.291 1.00 49.09 173 CYS A N 1
ATOM 1301 C CA . CYS A 1 173 ? -10.639 -14.773 2.355 1.00 49.09 173 CYS A CA 1
ATOM 1302 C C . CYS A 1 173 ? -10.804 -13.862 1.138 1.00 49.09 173 CYS A C 1
ATOM 1304 O O . CYS A 1 173 ? -11.210 -12.711 1.284 1.00 49.09 173 CYS A O 1
ATOM 1306 N N . LEU A 1 174 ? -10.458 -14.367 -0.045 1.00 51.56 174 LEU A N 1
ATOM 1307 C CA . LEU A 1 174 ? -10.730 -13.687 -1.308 1.00 51.56 174 LEU A CA 1
ATOM 1308 C C . LEU A 1 174 ? -12.160 -14.047 -1.717 1.00 51.56 174 LEU A C 1
ATOM 1310 O O . LEU A 1 174 ? -12.465 -15.229 -1.887 1.00 51.56 174 LEU A O 1
ATOM 1314 N N . ARG A 1 175 ? -13.030 -13.043 -1.826 1.00 47.97 175 ARG A N 1
ATOM 1315 C CA . ARG A 1 175 ? -14.374 -13.189 -2.397 1.00 47.97 175 ARG A CA 1
ATOM 1316 C C . ARG A 1 175 ? -14.445 -12.518 -3.755 1.00 47.97 175 ARG A C 1
ATOM 1318 O O . ARG A 1 175 ? -13.805 -11.455 -3.903 1.00 47.97 175 ARG A O 1
#

Nearest PDB structures (foldseek):
  1qmo-assembly1_E  TM=5.803E-01  e=1.692E-02  Lablab purpureus
  1lul-assembly1_A  TM=4.222E-01  e=7.249E-02  Vigna cylindrica
  1dbn-assembly1_B  TM=5.382E-01  e=6.799E-01  Maackia amurensis
  6nil-assembly1_B  TM=3.432E-01  e=2.329E+00  Homo sapiens
  4n9f-assembly3_L  TM=3.424E-01  e=4.075E+00  Homo sapiens

pLDDT: mean 86.04, std 16.16, range [27.12, 98.69]

Sequence (175 aa):
MEHKFYSNYTINYISTSGWKGTNYPSPVEGDVILPRSSSTYIVVQWDPYWQFGYTTSGTTGQWNVWIVTNPSGKNPSVTPNPSPNLGSSYAGLDGIGTGAFQPSPGDYICITVTYNPSTNALSGVAYDMNTGQSASFTQNLNGYYTPPGSGTYVFGVCAATGTGGAYANWGHCLR